Protein AF-A0A401QD20-F1 (afdb_monomer_lite)

pLDDT: mean 86.6, std 11.96, range [50.28, 96.38]

Structure (mmCIF, N/CA/C/O backbone):
data_AF-A0A401QD20-F1
#
_entry.id   AF-A0A401QD20-F1
#
loop_
_atom_site.group_PDB
_atom_site.id
_atom_site.type_symbol
_atom_site.label_atom_id
_atom_site.label_alt_id
_atom_site.label_comp_id
_atom_site.label_asym_id
_atom_site.label_entity_id
_atom_site.label_seq_id
_atom_site.pdbx_PDB_ins_code
_atom_site.Cartn_x
_atom_site.Cartn_y
_atom_site.Cartn_z
_atom_site.occupancy
_atom_site.B_iso_or_equiv
_atom_site.auth_seq_id
_atom_site.auth_comp_id
_atom_site.auth_asym_id
_atom_site.auth_atom_id
_atom_site.pdbx_PDB_model_num
ATOM 1 N N . LEU A 1 1 ? 1.509 -8.751 -15.759 1.00 61.75 1 LEU A N 1
ATOM 2 C CA . LEU A 1 1 ? 2.446 -9.859 -16.072 1.00 61.75 1 LEU A CA 1
ATOM 3 C C . LEU A 1 1 ? 2.658 -10.042 -17.573 1.00 61.75 1 LEU A C 1
ATOM 5 O O . LEU A 1 1 ? 3.803 -10.156 -17.979 1.00 61.75 1 LEU A O 1
ATOM 9 N N . SER A 1 2 ? 1.609 -9.991 -18.401 1.00 66.69 2 SER A N 1
ATOM 10 C CA . SER A 1 2 ? 1.705 -10.098 -19.872 1.00 66.69 2 SER A CA 1
ATOM 11 C C . SER A 1 2 ? 2.728 -9.151 -20.521 1.00 66.69 2 SER A C 1
ATOM 13 O O . SER A 1 2 ? 3.401 -9.542 -21.466 1.00 66.69 2 SER A O 1
ATOM 15 N N . ASN A 1 3 ? 2.912 -7.946 -19.972 1.00 71.19 3 ASN A N 1
ATOM 16 C CA . ASN A 1 3 ? 3.853 -6.944 -20.491 1.00 71.19 3 ASN A CA 1
ATOM 17 C C . ASN A 1 3 ? 5.312 -7.107 -20.007 1.00 71.19 3 ASN A C 1
ATOM 19 O O . ASN A 1 3 ? 6.147 -6.274 -20.336 1.00 71.19 3 ASN A O 1
ATOM 23 N N . GLN A 1 4 ? 5.623 -8.129 -19.198 1.00 72.25 4 GLN A N 1
ATOM 24 C CA . GLN A 1 4 ? 6.930 -8.275 -18.532 1.00 72.25 4 GLN A CA 1
ATOM 25 C C . GLN A 1 4 ? 7.897 -9.242 -19.248 1.00 72.25 4 GLN A C 1
ATOM 27 O O . GLN A 1 4 ? 9.055 -9.334 -18.850 1.00 72.25 4 GLN A O 1
ATOM 32 N N . GLY A 1 5 ? 7.445 -9.943 -20.298 1.00 69.56 5 GLY A N 1
ATOM 33 C CA . GLY A 1 5 ? 8.245 -10.943 -21.021 1.00 69.56 5 GLY A CA 1
ATOM 34 C C . GLY A 1 5 ? 8.531 -12.224 -20.219 1.00 69.56 5 GLY A C 1
ATOM 35 O O . GLY A 1 5 ? 8.044 -12.406 -19.101 1.00 69.56 5 GLY A O 1
ATOM 36 N N . THR A 1 6 ? 9.309 -13.139 -20.800 1.00 60.12 6 THR A N 1
ATOM 37 C CA . THR A 1 6 ? 9.749 -14.393 -20.154 1.00 60.12 6 THR A CA 1
ATOM 38 C C . THR A 1 6 ? 10.751 -14.087 -19.032 1.00 60.12 6 THR A C 1
ATOM 40 O O . THR A 1 6 ? 11.639 -13.265 -19.257 1.00 60.12 6 THR A O 1
ATOM 43 N N . PRO A 1 7 ? 10.664 -14.716 -17.835 1.00 60.69 7 PRO A N 1
ATOM 44 C CA . PRO A 1 7 ? 9.799 -15.838 -17.429 1.00 60.69 7 PRO A CA 1
ATOM 45 C C . PRO A 1 7 ? 8.458 -15.444 -16.786 1.00 60.69 7 PRO A C 1
ATOM 47 O O . PRO A 1 7 ? 7.672 -16.322 -16.445 1.00 60.69 7 PRO A O 1
ATOM 50 N N . PHE A 1 8 ? 8.162 -14.153 -16.625 1.00 54.72 8 PHE A N 1
ATOM 51 C CA . PHE A 1 8 ? 6.953 -13.673 -15.939 1.00 54.72 8 PHE A CA 1
ATOM 52 C C . PHE A 1 8 ? 5.639 -13.985 -16.678 1.00 54.72 8 PHE A C 1
ATOM 54 O O . PHE A 1 8 ? 4.560 -13.873 -16.093 1.00 54.72 8 PHE A O 1
ATOM 61 N N . ASN A 1 9 ? 5.720 -14.359 -17.956 1.00 60.19 9 ASN A N 1
ATOM 62 C CA . ASN A 1 9 ? 4.606 -14.810 -18.791 1.00 60.19 9 ASN A CA 1
ATOM 63 C C . ASN A 1 9 ? 4.595 -16.339 -19.042 1.00 60.19 9 ASN A C 1
ATOM 65 O O . ASN A 1 9 ? 3.735 -16.808 -19.784 1.00 60.19 9 ASN A O 1
ATOM 69 N N . GLY A 1 10 ? 5.531 -17.103 -18.460 1.00 55.06 10 GLY A N 1
ATOM 70 C CA . GLY A 1 10 ? 5.658 -18.557 -18.632 1.00 55.06 10 GLY A CA 1
ATOM 71 C C . GLY A 1 10 ? 5.177 -19.361 -17.416 1.00 55.06 10 GLY A C 1
ATOM 72 O O . GLY A 1 10 ? 5.156 -18.858 -16.296 1.00 55.06 10 GLY A O 1
ATOM 73 N N . SER A 1 11 ? 4.827 -20.639 -17.615 1.00 55.56 11 SER A N 1
ATOM 74 C CA . SER A 1 11 ? 4.273 -21.530 -16.571 1.00 55.56 11 SER A CA 1
ATOM 75 C C . SER A 1 11 ? 5.265 -21.969 -15.480 1.00 55.56 11 SER A C 1
ATOM 77 O O . SER A 1 11 ? 4.862 -22.620 -14.521 1.00 55.56 11 SER A O 1
ATOM 79 N N . LEU A 1 12 ? 6.553 -21.633 -15.614 1.00 56.84 12 LEU A N 1
ATOM 80 C CA . LEU A 1 12 ? 7.626 -22.062 -14.704 1.00 56.84 12 LEU A CA 1
ATOM 81 C C . LEU A 1 12 ? 7.875 -21.094 -13.535 1.00 56.84 12 LEU A C 1
ATOM 83 O O . LEU A 1 12 ? 8.659 -21.401 -12.639 1.00 56.84 12 LEU A O 1
ATOM 87 N N . PHE A 1 13 ? 7.245 -19.918 -13.526 1.00 57.91 13 PHE A N 1
ATOM 88 C CA . PHE A 1 13 ? 7.450 -18.921 -12.478 1.00 57.91 13 PHE A CA 1
ATOM 89 C C . PHE A 1 13 ? 6.498 -19.151 -11.294 1.00 57.91 13 PHE A C 1
ATOM 91 O O . PHE A 1 13 ? 5.306 -18.867 -11.387 1.00 57.91 13 PHE A O 1
ATOM 98 N N . SER A 1 14 ? 7.035 -19.618 -10.159 1.00 58.34 14 SER A N 1
ATOM 99 C CA . SER A 1 14 ? 6.319 -19.670 -8.876 1.00 58.34 14 SER A CA 1
ATOM 100 C C . SER A 1 14 ? 6.906 -18.656 -7.894 1.00 58.34 14 SER A C 1
ATOM 102 O O . SER A 1 14 ? 7.923 -18.893 -7.248 1.00 58.34 14 SER A O 1
ATOM 104 N N . ALA A 1 15 ? 6.258 -17.496 -7.786 1.00 60.47 15 ALA A N 1
ATOM 105 C CA . ALA A 1 15 ? 6.593 -16.446 -6.820 1.00 60.47 15 ALA A CA 1
ATOM 106 C C . ALA A 1 15 ? 5.667 -16.453 -5.596 1.00 60.47 15 ALA A C 1
ATOM 108 O O . ALA A 1 15 ? 5.484 -15.438 -4.918 1.00 60.47 15 ALA A O 1
ATOM 109 N N . GLU A 1 16 ? 5.042 -17.592 -5.303 1.00 59.84 16 GLU A N 1
ATOM 110 C CA . GLU A 1 16 ? 4.089 -17.695 -4.200 1.00 59.84 16 GLU A CA 1
ATOM 111 C C . GLU A 1 16 ? 4.749 -17.434 -2.842 1.00 59.84 16 GLU A C 1
ATOM 113 O O . GLU A 1 16 ? 4.130 -16.793 -1.992 1.00 59.84 16 GLU A O 1
ATOM 118 N N . GLN A 1 17 ? 6.018 -17.828 -2.689 1.00 62.72 17 GLN A N 1
ATOM 119 C CA . GLN A 1 17 ? 6.783 -17.725 -1.441 1.00 62.72 17 GLN A CA 1
ATOM 120 C C . GLN A 1 17 ? 7.687 -16.487 -1.350 1.00 62.72 17 GLN A C 1
ATOM 122 O O . GLN A 1 17 ? 8.215 -16.198 -0.278 1.00 62.72 17 GLN A O 1
ATOM 127 N N . LEU A 1 18 ? 7.870 -15.748 -2.448 1.00 74.38 18 LEU A N 1
ATOM 128 C CA . LEU A 1 18 ? 8.720 -14.560 -2.451 1.00 74.38 18 LEU A CA 1
ATOM 129 C C . LEU A 1 18 ? 8.025 -13.419 -1.702 1.00 74.38 18 LEU A C 1
ATOM 131 O O . LEU A 1 18 ? 6.836 -13.162 -1.899 1.00 74.38 18 LEU A O 1
ATOM 135 N N . GLN A 1 19 ? 8.778 -12.752 -0.832 1.00 75.44 19 GLN A N 1
ATOM 136 C CA . GLN A 1 19 ? 8.310 -11.637 -0.015 1.00 75.44 19 GLN A CA 1
ATOM 137 C C . GLN A 1 19 ? 9.256 -10.459 -0.192 1.00 75.44 19 GLN A C 1
ATOM 139 O O . GLN A 1 19 ? 10.467 -10.637 -0.306 1.00 75.44 19 GLN A O 1
ATOM 144 N N . LEU A 1 20 ? 8.682 -9.263 -0.203 1.00 80.88 20 LEU A N 1
ATOM 145 C CA . LEU A 1 20 ? 9.430 -8.020 -0.220 1.00 80.88 20 LEU A CA 1
ATOM 146 C C . LEU A 1 20 ? 9.454 -7.464 1.207 1.00 80.88 20 LEU A C 1
ATOM 148 O O . LEU A 1 20 ? 8.397 -7.336 1.829 1.00 80.88 20 LEU A O 1
ATOM 152 N N . GLY A 1 21 ? 10.650 -7.195 1.737 1.00 82.25 21 GLY A N 1
ATOM 153 C CA . GLY A 1 21 ? 10.810 -6.536 3.037 1.00 82.25 21 GLY A CA 1
ATOM 154 C C . GLY A 1 21 ? 10.097 -5.183 3.047 1.00 82.25 21 GLY A C 1
ATOM 155 O O . GLY A 1 21 ? 9.969 -4.563 2.002 1.00 82.25 21 GLY A O 1
ATOM 156 N N . GLY A 1 22 ? 9.559 -4.762 4.192 1.00 82.94 22 GLY A N 1
ATOM 157 C CA . GLY A 1 22 ? 8.830 -3.491 4.321 1.00 82.94 22 GLY A CA 1
ATOM 158 C C . GLY A 1 22 ? 7.418 -3.461 3.714 1.00 82.94 22 GLY A C 1
ATOM 159 O O . GLY A 1 22 ? 6.641 -2.575 4.054 1.00 82.94 22 GLY A O 1
ATOM 160 N N . LEU A 1 23 ? 7.030 -4.429 2.873 1.00 88.94 23 LEU A N 1
ATOM 161 C CA . LEU A 1 23 ? 5.686 -4.479 2.291 1.00 88.94 23 LEU A CA 1
ATOM 162 C C . LEU A 1 23 ? 4.653 -4.985 3.323 1.00 88.94 23 LEU A C 1
ATOM 164 O O . LEU A 1 23 ? 4.860 -6.040 3.937 1.00 88.94 23 LEU A O 1
ATOM 168 N N . PRO A 1 24 ? 3.518 -4.287 3.524 1.00 90.12 24 PRO A N 1
ATOM 169 C CA . PRO A 1 24 ? 2.534 -4.672 4.525 1.00 90.12 24 PRO A CA 1
ATOM 170 C C . PRO A 1 24 ? 1.835 -5.970 4.113 1.00 90.12 24 PRO A C 1
ATOM 172 O O . PRO A 1 24 ? 1.326 -6.098 3.000 1.00 90.12 24 PRO A O 1
ATOM 175 N N . LYS A 1 25 ? 1.733 -6.931 5.035 1.00 90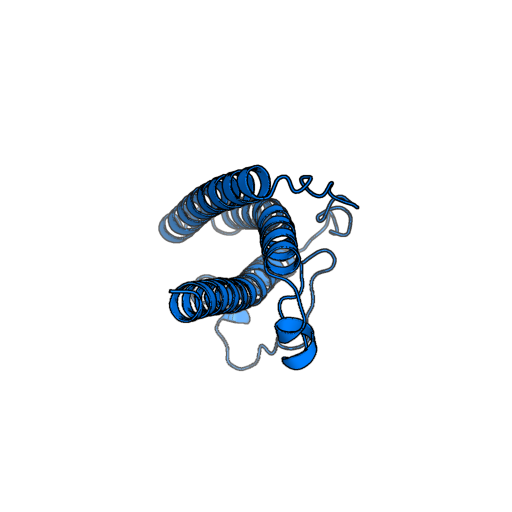.75 25 LYS A N 1
ATOM 176 C CA . LYS A 1 25 ? 1.087 -8.225 4.768 1.00 90.75 25 LYS A CA 1
ATOM 177 C C . LYS A 1 25 ? -0.405 -8.172 5.063 1.00 90.75 25 LYS A C 1
ATOM 179 O O . LYS A 1 25 ? -0.819 -7.926 6.197 1.00 90.75 25 LYS A O 1
ATOM 184 N N . ALA A 1 26 ? -1.221 -8.474 4.056 1.00 89.69 26 ALA A N 1
ATOM 185 C CA . ALA A 1 26 ? -2.672 -8.496 4.224 1.00 89.69 26 ALA A CA 1
ATOM 186 C C . ALA A 1 26 ? -3.154 -9.729 5.000 1.00 89.69 26 ALA A C 1
ATOM 188 O O . ALA A 1 26 ? -4.156 -9.660 5.718 1.00 89.69 26 ALA A O 1
ATOM 189 N N . SER A 1 27 ? -2.466 -10.861 4.828 1.00 86.44 27 SER A N 1
ATOM 190 C CA . SER A 1 27 ? -2.904 -12.158 5.342 1.00 86.44 27 SER A CA 1
ATOM 191 C C . SER A 1 27 ? -2.746 -12.247 6.858 1.00 86.44 27 SER A C 1
ATOM 193 O O . SER A 1 27 ? -1.633 -12.255 7.381 1.00 86.44 27 SER A O 1
ATOM 195 N N . ILE A 1 28 ? -3.876 -12.344 7.556 1.00 90.81 28 ILE A N 1
ATOM 196 C CA . ILE A 1 28 ? -3.956 -12.670 8.981 1.00 90.81 28 ILE A CA 1
ATOM 197 C C . ILE A 1 28 ? -5.082 -13.690 9.208 1.00 90.81 28 ILE A C 1
ATOM 199 O O . ILE A 1 28 ? -6.027 -13.744 8.412 1.00 90.81 28 ILE A O 1
ATOM 203 N N . PRO A 1 29 ? -5.038 -14.491 10.289 1.00 92.75 29 PRO A N 1
ATOM 204 C CA . PRO A 1 29 ? -6.112 -15.427 10.600 1.00 92.75 29 PRO A CA 1
ATOM 205 C C . PRO A 1 29 ? -7.466 -14.722 10.728 1.00 92.75 29 PRO A C 1
ATOM 207 O O . PRO A 1 29 ? -7.563 -13.649 11.325 1.00 92.75 29 PRO A O 1
ATOM 210 N N . TYR A 1 30 ? -8.538 -15.357 10.242 1.00 89.56 30 TYR A N 1
ATOM 211 C CA . TYR A 1 30 ? -9.881 -14.763 10.270 1.00 89.56 30 TYR A CA 1
ATOM 212 C C . TYR A 1 30 ? -10.303 -14.300 11.670 1.00 89.56 30 TYR A C 1
ATOM 214 O O . TYR A 1 30 ? -10.826 -13.199 11.815 1.00 89.56 30 TYR A O 1
ATOM 222 N N . ARG A 1 31 ? -10.045 -15.114 12.704 1.00 93.50 31 ARG A N 1
ATOM 223 C CA . ARG A 1 31 ? -10.381 -14.761 14.092 1.00 93.50 31 ARG A CA 1
ATOM 224 C C . ARG A 1 31 ? -9.635 -13.512 14.561 1.00 93.50 31 ARG A C 1
ATOM 226 O O . ARG A 1 31 ? -10.261 -12.659 15.173 1.00 93.50 31 ARG A O 1
ATOM 233 N N . ALA A 1 32 ? -8.355 -13.383 14.209 1.00 94.19 32 ALA A N 1
ATOM 234 C CA . ALA A 1 32 ? -7.541 -12.216 14.545 1.00 94.19 32 ALA A CA 1
ATOM 235 C C . ALA A 1 32 ? -8.013 -10.952 13.810 1.00 94.19 32 ALA A C 1
ATOM 237 O O . ALA A 1 32 ? -8.007 -9.870 14.380 1.00 94.19 32 ALA A O 1
ATOM 238 N N . TRP A 1 33 ? -8.460 -11.073 12.555 1.00 94.44 33 TRP A N 1
ATOM 239 C CA . TRP A 1 33 ? -9.090 -9.954 11.844 1.00 94.44 33 TRP A CA 1
ATOM 240 C C . TRP A 1 33 ? -10.435 -9.563 12.474 1.00 94.44 33 TRP A C 1
ATOM 242 O O . TRP A 1 33 ? -10.733 -8.382 12.647 1.00 94.44 33 TRP A O 1
ATOM 252 N N . ARG A 1 34 ? -11.263 -10.558 12.817 1.00 93.56 34 ARG A N 1
ATOM 253 C CA . ARG A 1 34 ? -12.634 -10.352 13.302 1.00 93.56 34 ARG A CA 1
ATOM 254 C C . ARG A 1 34 ? -12.695 -9.792 14.723 1.00 93.56 34 ARG A C 1
ATOM 256 O O . ARG A 1 34 ? -13.686 -9.137 15.044 1.00 93.56 34 ARG A O 1
ATOM 263 N N . SER A 1 35 ? -11.681 -10.064 15.545 1.00 95.25 35 SER A N 1
ATOM 264 C CA . SER A 1 35 ? -11.565 -9.549 16.913 1.00 95.25 35 SER A CA 1
ATOM 265 C C . SER A 1 35 ? -11.147 -8.083 16.980 1.00 95.25 35 SER A C 1
ATOM 267 O O . SER A 1 35 ? -11.246 -7.497 18.050 1.00 95.25 35 SER A O 1
ATOM 269 N N . LYS A 1 36 ? -10.676 -7.501 15.870 1.00 95.50 36 LYS A N 1
ATOM 270 C CA . LYS A 1 36 ? -10.276 -6.094 15.832 1.00 95.50 36 LYS A CA 1
ATOM 271 C C . LYS A 1 36 ? -11.467 -5.155 15.991 1.00 95.50 36 LYS A C 1
ATOM 273 O O . LYS A 1 36 ? -12.583 -5.504 15.586 1.00 95.50 36 LYS A O 1
ATOM 278 N N . THR A 1 37 ? -11.224 -3.960 16.511 1.00 94.69 37 THR A N 1
ATOM 279 C CA . THR A 1 37 ? -12.198 -2.862 16.474 1.00 94.69 37 THR A CA 1
ATOM 280 C C . THR A 1 37 ? -12.241 -2.216 15.084 1.00 94.69 37 THR A C 1
ATOM 282 O O . THR A 1 37 ? -11.426 -2.529 14.206 1.00 94.69 37 THR A O 1
ATOM 285 N N . ASP A 1 38 ? -13.222 -1.346 14.843 1.00 93.56 38 ASP A N 1
ATOM 286 C CA . ASP A 1 38 ? -13.297 -0.602 13.581 1.00 93.56 38 ASP A CA 1
ATOM 287 C C . ASP A 1 38 ? -12.154 0.406 13.454 1.00 93.56 38 ASP A C 1
ATOM 289 O O . ASP A 1 38 ? -11.567 0.533 12.380 1.00 93.56 38 ASP A O 1
ATOM 293 N N . GLU A 1 39 ? -11.769 1.030 14.566 1.00 94.38 39 GLU A N 1
ATOM 294 C CA . GLU A 1 39 ? -10.625 1.930 14.684 1.00 94.38 39 GLU A CA 1
ATOM 295 C C . GLU A 1 39 ? -9.314 1.217 14.343 1.00 94.38 39 GLU A C 1
ATOM 297 O O . GLU A 1 39 ? -8.529 1.721 13.541 1.00 94.38 39 GLU A O 1
ATOM 302 N N . GLU A 1 40 ? -9.091 0.015 14.885 1.00 95.00 40 GLU A N 1
ATOM 303 C CA . GLU A 1 40 ? -7.899 -0.783 14.578 1.00 95.00 40 GLU A CA 1
ATOM 304 C C . GLU A 1 40 ? -7.844 -1.164 13.096 1.00 95.00 40 GLU A C 1
ATOM 306 O O . GLU A 1 40 ? -6.803 -1.023 12.453 1.00 95.00 40 GLU A O 1
ATOM 311 N N . ARG A 1 41 ? -8.970 -1.611 12.522 1.00 95.12 41 ARG A N 1
ATOM 312 C CA . ARG A 1 41 ? -9.046 -1.930 11.087 1.00 95.12 41 ARG A CA 1
ATOM 313 C C . ARG A 1 41 ? -8.787 -0.696 10.222 1.00 95.12 41 ARG A C 1
ATOM 315 O O . ARG A 1 41 ? -8.151 -0.818 9.174 1.00 95.12 41 ARG A O 1
ATOM 322 N N . LEU A 1 42 ? -9.292 0.468 10.625 1.00 94.94 42 LEU A N 1
ATOM 323 C CA . LEU A 1 42 ? -9.105 1.726 9.909 1.00 94.94 42 LEU A CA 1
ATOM 324 C C . LEU A 1 42 ? -7.642 2.188 9.952 1.00 94.94 42 LEU A C 1
ATOM 326 O O . LEU A 1 42 ? -7.088 2.524 8.905 1.00 94.94 42 LEU A O 1
ATOM 330 N N . LEU A 1 43 ? -7.010 2.139 11.126 1.00 94.75 43 LEU A N 1
ATOM 331 C CA . LEU A 1 43 ? -5.591 2.457 11.306 1.00 94.75 43 LEU A CA 1
ATOM 332 C C . LEU A 1 43 ? -4.695 1.543 10.467 1.00 94.75 43 LEU A C 1
ATOM 334 O O . LEU A 1 43 ? -3.814 2.032 9.763 1.00 94.75 43 LEU A O 1
ATOM 338 N N . GLU A 1 44 ? -4.951 0.234 10.480 1.00 94.19 44 GLU A N 1
ATOM 339 C CA . GLU A 1 44 ? -4.195 -0.733 9.676 1.00 94.19 44 GLU A CA 1
ATOM 340 C C . GLU A 1 44 ? -4.340 -0.484 8.173 1.00 94.19 44 GLU A C 1
ATOM 342 O O . GLU A 1 44 ? -3.353 -0.558 7.443 1.00 94.19 44 GLU A O 1
ATOM 347 N N . ASN A 1 45 ? -5.555 -0.173 7.702 1.00 95.00 45 ASN A N 1
ATOM 348 C CA . ASN A 1 45 ? -5.769 0.198 6.303 1.00 95.00 45 ASN A CA 1
ATOM 349 C C . ASN A 1 45 ? -4.949 1.446 5.952 1.00 95.00 45 ASN A C 1
ATOM 351 O O . ASN A 1 45 ? -4.232 1.432 4.956 1.00 95.00 45 ASN A O 1
ATOM 355 N N . TYR A 1 46 ? -5.027 2.504 6.767 1.00 95.12 46 TYR A N 1
ATOM 356 C CA . TYR A 1 46 ? -4.275 3.737 6.529 1.00 95.12 46 TYR A CA 1
ATOM 357 C C . TYR A 1 46 ? -2.766 3.465 6.447 1.00 95.12 46 TYR A C 1
ATOM 359 O O . TYR A 1 46 ? -2.145 3.816 5.449 1.00 95.12 46 TYR A O 1
ATOM 367 N N . GLN A 1 47 ? -2.198 2.758 7.432 1.00 93.94 47 GLN A N 1
ATOM 368 C CA . GLN A 1 47 ? -0.776 2.392 7.441 1.00 93.94 47 GLN A CA 1
ATOM 369 C C . GLN A 1 47 ? -0.370 1.615 6.188 1.00 93.94 47 GLN A C 1
ATOM 371 O O . GLN A 1 47 ? 0.632 1.941 5.553 1.00 93.94 47 GLN A O 1
ATOM 376 N N . ALA A 1 48 ? -1.147 0.596 5.818 1.00 94.56 48 ALA A N 1
ATOM 377 C CA . ALA A 1 48 ? -0.828 -0.232 4.666 1.00 94.56 48 ALA A CA 1
ATOM 378 C C . ALA A 1 48 ? -0.829 0.583 3.368 1.00 94.56 48 ALA A C 1
ATOM 380 O O . ALA A 1 48 ? 0.112 0.486 2.580 1.00 94.56 48 ALA A O 1
ATOM 381 N N . TYR A 1 49 ? -1.855 1.409 3.150 1.00 95.31 49 TYR A N 1
ATOM 382 C CA . TYR A 1 49 ? -1.951 2.216 1.937 1.00 95.31 49 TYR A CA 1
ATOM 383 C C . TYR A 1 49 ? -0.900 3.328 1.874 1.00 95.31 49 TYR A C 1
ATOM 385 O O . TYR A 1 49 ? -0.445 3.628 0.773 1.00 95.31 49 TYR A O 1
ATOM 393 N N . SER A 1 50 ? -0.443 3.871 3.011 1.00 93.50 50 SER A N 1
ATOM 394 C CA . SER A 1 50 ? 0.681 4.818 3.038 1.00 93.50 50 SER A CA 1
ATOM 395 C C . SER A 1 50 ? 1.957 4.163 2.513 1.00 93.50 50 SER A C 1
ATOM 397 O O . SER A 1 50 ? 2.619 4.722 1.646 1.00 93.50 50 SER A O 1
ATOM 399 N N . VAL A 1 51 ? 2.240 2.927 2.935 1.00 93.19 51 VAL A N 1
ATOM 400 C CA . VAL A 1 51 ? 3.389 2.169 2.421 1.00 93.19 51 VAL A CA 1
ATOM 401 C C . VAL A 1 51 ? 3.220 1.818 0.937 1.00 93.19 51 VAL A C 1
ATOM 403 O O . VAL A 1 51 ? 4.167 1.936 0.159 1.00 93.19 51 VAL A O 1
ATOM 406 N N . PHE A 1 52 ? 2.017 1.426 0.499 1.00 94.31 52 PHE A N 1
ATOM 407 C CA . PHE A 1 52 ? 1.768 1.172 -0.927 1.00 94.31 52 PHE A CA 1
ATOM 408 C C . PHE A 1 52 ? 1.975 2.409 -1.801 1.00 94.31 52 PHE A C 1
ATOM 410 O O . PHE A 1 52 ? 2.372 2.251 -2.953 1.00 94.31 52 PHE A O 1
ATOM 417 N N . GLN A 1 53 ? 1.742 3.617 -1.282 1.00 93.56 53 GLN A N 1
ATOM 418 C CA . GLN A 1 53 ? 1.955 4.849 -2.040 1.00 93.56 53 GLN A CA 1
ATOM 419 C C . GLN A 1 53 ? 3.430 5.008 -2.421 1.00 93.56 53 GLN A C 1
ATOM 421 O O . GLN A 1 53 ? 3.740 5.299 -3.577 1.00 93.56 53 GLN A O 1
ATOM 426 N N . GLU A 1 54 ? 4.332 4.741 -1.480 1.00 92.50 54 GLU A N 1
ATOM 427 C CA . GLU A 1 54 ? 5.777 4.787 -1.709 1.00 92.50 54 GLU A CA 1
ATOM 428 C C . GLU A 1 54 ? 6.227 3.678 -2.670 1.00 92.50 54 GLU A C 1
ATOM 430 O O . GLU A 1 54 ? 6.931 3.936 -3.650 1.00 92.50 54 GLU A O 1
ATOM 435 N N . TYR A 1 55 ? 5.743 2.448 -2.467 1.00 93.44 55 TYR A N 1
ATOM 436 C CA . TYR A 1 55 ? 6.062 1.330 -3.356 1.00 93.44 55 TYR A CA 1
ATOM 437 C C . TYR A 1 55 ? 5.534 1.512 -4.781 1.00 93.44 55 TYR A C 1
ATOM 439 O O . TYR A 1 55 ? 6.219 1.127 -5.727 1.00 93.44 55 TYR A O 1
ATOM 447 N N . PHE A 1 56 ? 4.343 2.082 -4.977 1.00 94.12 56 PHE A N 1
ATOM 448 C CA . PHE A 1 56 ? 3.831 2.337 -6.324 1.00 94.12 56 PHE A CA 1
ATOM 449 C C . PHE A 1 56 ? 4.597 3.434 -7.044 1.00 94.12 56 PHE A C 1
ATOM 451 O O . PHE A 1 56 ? 4.826 3.286 -8.244 1.00 94.12 56 PHE A O 1
ATOM 458 N N . GLN A 1 57 ? 5.053 4.469 -6.337 1.00 94.12 57 GLN A N 1
ATOM 459 C CA . GLN A 1 57 ? 5.944 5.458 -6.936 1.00 94.12 57 GLN A CA 1
ATOM 460 C C . GLN A 1 57 ? 7.241 4.792 -7.419 1.00 94.12 57 GLN A C 1
ATOM 462 O O . GLN A 1 57 ? 7.608 4.941 -8.583 1.00 94.12 57 GLN A O 1
ATOM 467 N N . LEU A 1 58 ? 7.856 3.946 -6.589 1.00 93.69 58 LEU A N 1
ATOM 468 C CA . LEU A 1 58 ? 9.041 3.185 -6.986 1.00 93.69 58 LEU A CA 1
ATOM 469 C C . LEU A 1 58 ? 8.784 2.255 -8.186 1.00 93.69 58 LEU A C 1
ATOM 471 O O . LEU A 1 58 ? 9.601 2.178 -9.100 1.00 93.69 58 LEU A O 1
ATOM 475 N N . VAL A 1 59 ? 7.655 1.542 -8.207 1.00 94.31 59 VAL A N 1
ATOM 476 C CA . VAL A 1 59 ? 7.300 0.644 -9.320 1.00 94.31 59 VAL A CA 1
ATOM 477 C C . VAL A 1 59 ? 7.060 1.424 -10.612 1.00 94.31 59 VAL A C 1
ATOM 479 O O . VAL A 1 59 ? 7.434 0.954 -11.686 1.00 94.31 59 VAL A O 1
ATOM 482 N N . LEU A 1 60 ? 6.454 2.607 -10.528 1.00 94.75 60 LEU A N 1
ATOM 483 C CA . LEU A 1 60 ? 6.277 3.498 -11.668 1.00 94.75 60 LEU A CA 1
ATOM 484 C C . LEU A 1 60 ? 7.630 3.964 -12.216 1.00 94.75 60 LEU A C 1
ATOM 486 O O . LEU A 1 60 ? 7.859 3.864 -13.422 1.00 94.75 60 LEU A O 1
ATOM 490 N N . ASP A 1 61 ? 8.542 4.392 -11.344 1.00 94.38 61 ASP A N 1
ATOM 491 C CA . ASP A 1 61 ? 9.895 4.801 -11.735 1.00 94.38 61 ASP A CA 1
ATOM 492 C C . ASP A 1 61 ? 10.683 3.629 -12.342 1.00 94.38 61 ASP A C 1
ATOM 494 O O . ASP A 1 61 ? 11.348 3.782 -13.368 1.00 94.38 61 ASP A O 1
ATOM 498 N N . ASP A 1 62 ? 10.511 2.418 -11.801 1.00 94.44 62 ASP A N 1
ATOM 499 C CA . ASP A 1 62 ? 11.046 1.196 -12.398 1.00 94.44 62 ASP A CA 1
ATOM 500 C C . ASP A 1 62 ? 10.515 0.946 -13.810 1.00 94.44 62 ASP A C 1
ATOM 502 O O . ASP A 1 62 ? 11.285 0.603 -14.706 1.00 94.44 62 ASP A O 1
ATOM 506 N N . GLN A 1 63 ? 9.205 1.079 -14.031 1.00 94.31 63 GLN A N 1
ATOM 507 C CA . GLN A 1 63 ? 8.626 0.830 -15.352 1.00 94.31 63 GLN A CA 1
ATOM 508 C C . GLN A 1 63 ? 8.991 1.913 -16.367 1.00 94.31 63 GLN A C 1
ATOM 510 O O . GLN A 1 63 ? 9.172 1.580 -17.538 1.00 94.31 63 GLN A O 1
ATOM 515 N N . ARG A 1 64 ? 9.141 3.174 -15.941 1.00 94.94 64 ARG A N 1
ATOM 516 C CA . ARG A 1 64 ? 9.601 4.267 -16.812 1.00 94.94 64 ARG A CA 1
ATOM 517 C C . ARG A 1 64 ? 10.986 3.984 -17.383 1.00 94.94 64 ARG A C 1
ATOM 519 O O . ARG A 1 64 ? 11.209 4.224 -18.562 1.00 94.94 64 ARG A O 1
ATOM 526 N N . ASP A 1 65 ? 11.879 3.431 -16.570 1.00 94.31 65 ASP A N 1
ATOM 527 C CA . ASP A 1 65 ? 13.236 3.072 -16.991 1.00 94.31 65 ASP A CA 1
ATOM 528 C C . ASP A 1 65 ? 13.276 1.751 -17.785 1.00 94.31 65 ASP A C 1
ATOM 530 O O . ASP A 1 65 ? 13.875 1.656 -18.852 1.00 94.31 65 ASP A O 1
ATOM 534 N N . LEU A 1 66 ? 12.579 0.713 -17.311 1.00 93.38 66 LEU A N 1
ATOM 535 C CA . LEU A 1 66 ? 12.645 -0.625 -17.912 1.00 93.38 66 LEU A CA 1
ATOM 536 C C . LEU A 1 66 ? 11.805 -0.800 -19.177 1.00 93.38 66 LEU A C 1
ATOM 538 O O . LEU A 1 66 ? 11.987 -1.781 -19.906 1.00 93.38 66 LEU A O 1
ATOM 542 N N . SER A 1 67 ? 10.771 0.015 -19.363 1.00 92.12 67 SER A N 1
ATOM 543 C CA . SER A 1 67 ? 9.756 -0.164 -20.408 1.00 92.12 67 SER A CA 1
ATOM 544 C C . SER A 1 67 ? 9.110 1.177 -20.806 1.00 92.12 67 SER A C 1
ATOM 546 O O . SER A 1 67 ? 7.881 1.296 -20.757 1.00 92.12 67 SER A O 1
ATOM 548 N N . PRO A 1 68 ? 9.910 2.187 -21.215 1.00 92.44 68 PRO A N 1
ATOM 549 C CA . PRO A 1 68 ? 9.421 3.535 -21.534 1.00 92.44 68 PRO A CA 1
ATOM 550 C C . PRO A 1 68 ? 8.419 3.566 -22.696 1.00 92.44 68 PRO A C 1
ATOM 552 O O . PRO A 1 68 ? 7.592 4.468 -22.789 1.00 92.44 68 PRO A O 1
ATOM 555 N N . ASP A 1 69 ? 8.462 2.567 -23.579 1.00 93.88 69 ASP A N 1
ATOM 556 C CA . ASP A 1 69 ? 7.564 2.417 -24.724 1.00 93.88 69 ASP A CA 1
ATOM 557 C C . ASP A 1 69 ? 6.165 1.904 -24.335 1.00 93.88 69 ASP A C 1
ATOM 559 O O . ASP A 1 69 ? 5.227 1.982 -25.130 1.00 93.88 69 ASP A O 1
ATOM 563 N N . LYS A 1 70 ? 5.983 1.382 -23.115 1.00 92.44 70 LYS A N 1
ATOM 564 C CA . LYS A 1 70 ? 4.706 0.825 -22.638 1.00 92.44 70 LYS A CA 1
ATOM 565 C C . LYS A 1 70 ? 3.805 1.909 -22.053 1.00 92.44 70 LYS A C 1
ATOM 567 O O . LYS A 1 70 ? 3.367 1.816 -20.909 1.00 92.44 70 LYS A O 1
ATOM 572 N N . THR A 1 71 ? 3.477 2.909 -22.864 1.00 92.75 71 THR A N 1
ATOM 573 C CA . THR A 1 71 ? 2.692 4.093 -22.469 1.00 92.75 71 THR A CA 1
ATOM 574 C C . THR A 1 71 ? 1.370 3.749 -21.780 1.00 92.75 71 THR A C 1
ATOM 576 O O . THR A 1 71 ? 1.055 4.333 -20.750 1.00 92.75 71 THR A O 1
ATOM 579 N N . ALA A 1 72 ? 0.634 2.748 -22.273 1.00 93.81 72 ALA A N 1
ATOM 580 C CA . ALA A 1 72 ? -0.612 2.299 -21.648 1.00 93.81 72 ALA A CA 1
ATOM 581 C C . ALA A 1 72 ? -0.404 1.730 -20.231 1.00 93.81 72 ALA A C 1
ATOM 583 O O . ALA A 1 72 ? -1.216 1.971 -19.344 1.00 93.81 72 ALA A O 1
ATOM 584 N N . LEU A 1 73 ? 0.690 0.993 -19.998 1.00 91.19 73 LEU A N 1
ATOM 585 C CA . LEU A 1 73 ? 1.024 0.494 -18.661 1.00 91.19 73 LEU A CA 1
ATOM 586 C C . LEU A 1 73 ? 1.398 1.651 -17.732 1.00 91.19 73 LEU A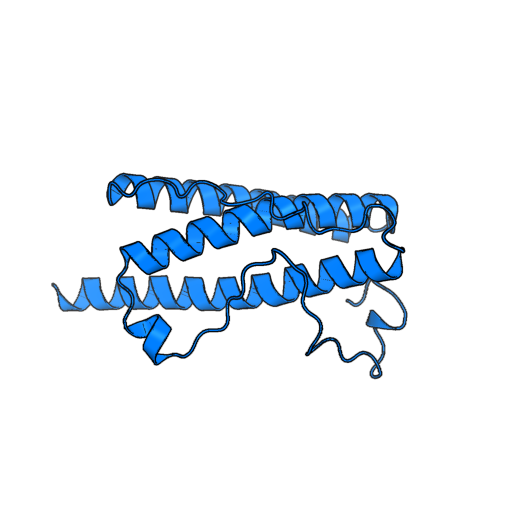 C 1
ATOM 588 O O . LEU A 1 73 ? 0.937 1.677 -16.598 1.00 91.19 73 LEU A O 1
ATOM 592 N N . LEU A 1 74 ? 2.213 2.593 -18.209 1.00 94.56 74 LEU A N 1
ATOM 593 C CA . LEU A 1 74 ? 2.621 3.757 -17.422 1.00 94.56 74 LEU A CA 1
ATOM 594 C C . LEU A 1 74 ? 1.413 4.612 -17.021 1.00 94.56 74 LEU A C 1
ATOM 596 O O . LEU A 1 74 ? 1.306 4.984 -15.859 1.00 94.56 74 LEU A O 1
ATOM 600 N N . HIS A 1 75 ? 0.467 4.825 -17.940 1.00 95.25 75 HIS A N 1
ATOM 601 C CA . HIS A 1 75 ? -0.775 5.546 -17.657 1.00 95.25 75 HIS A CA 1
ATOM 602 C C . HIS A 1 75 ? -1.605 4.867 -16.561 1.00 95.25 75 HIS A C 1
ATOM 604 O O . HIS A 1 75 ? -2.004 5.521 -15.607 1.00 95.25 75 HIS A O 1
ATOM 610 N N . LEU A 1 76 ? -1.799 3.545 -16.649 1.00 94.06 76 LEU A N 1
ATOM 611 C CA . LEU A 1 76 ? -2.527 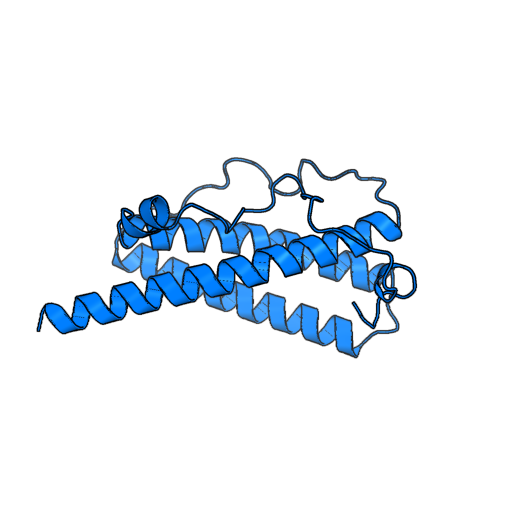2.782 -15.627 1.00 94.06 76 LEU A CA 1
ATOM 612 C C . LEU A 1 76 ? -1.851 2.847 -14.248 1.00 94.06 76 LEU A C 1
ATOM 614 O O . LEU A 1 76 ? -2.526 2.810 -13.223 1.00 94.06 76 LEU A O 1
ATOM 618 N N . LEU A 1 77 ? -0.517 2.902 -14.207 1.00 93.56 77 LEU A N 1
ATOM 619 C CA . LEU A 1 77 ? 0.234 3.037 -12.957 1.00 93.56 77 LEU A CA 1
ATOM 620 C C . LEU A 1 77 ? 0.114 4.444 -12.360 1.00 93.56 77 LEU A C 1
ATOM 622 O O . LEU A 1 77 ? -0.025 4.563 -11.144 1.00 93.56 77 LEU A O 1
ATOM 626 N N . ASP A 1 78 ? 0.150 5.487 -13.195 1.00 94.69 78 ASP A N 1
ATOM 627 C CA . ASP A 1 78 ? -0.093 6.868 -12.764 1.00 94.69 78 ASP A CA 1
ATOM 628 C C . ASP A 1 78 ? -1.535 7.029 -12.230 1.00 94.69 78 ASP A C 1
ATOM 630 O O . ASP A 1 78 ? -1.707 7.526 -11.118 1.00 94.69 78 ASP A O 1
ATOM 634 N N . GLU A 1 79 ? -2.554 6.517 -12.935 1.00 95.56 79 GLU A N 1
ATOM 635 C CA . GLU A 1 79 ? -3.956 6.522 -12.469 1.00 95.56 79 GLU A CA 1
ATOM 636 C C . GLU A 1 79 ? -4.116 5.812 -11.120 1.00 95.56 79 GLU A C 1
ATOM 638 O O . GLU A 1 79 ? -4.719 6.348 -10.191 1.00 95.56 79 GLU A O 1
ATOM 643 N N . LEU A 1 80 ? -3.522 4.624 -10.972 1.00 93.19 80 LEU A N 1
ATOM 644 C CA . LEU A 1 80 ? -3.594 3.871 -9.723 1.00 93.19 80 LEU A CA 1
ATOM 645 C C . LEU A 1 80 ? -2.951 4.618 -8.548 1.00 93.19 80 LEU A C 1
ATOM 647 O O . LEU A 1 80 ? -3.429 4.522 -7.415 1.00 93.19 80 LEU A O 1
ATOM 651 N N . ARG A 1 81 ? -1.854 5.344 -8.789 1.00 93.88 81 ARG A N 1
ATOM 652 C CA . ARG A 1 81 ? -1.221 6.174 -7.758 1.00 93.88 81 ARG A CA 1
ATOM 653 C C . ARG A 1 81 ? -2.166 7.287 -7.314 1.00 93.88 81 ARG A C 1
ATOM 655 O O . ARG A 1 81 ? -2.274 7.544 -6.114 1.00 93.88 81 ARG A O 1
ATOM 662 N N . ASP A 1 82 ? -2.842 7.926 -8.258 1.00 95.19 82 ASP A N 1
ATOM 663 C CA . ASP A 1 82 ? -3.765 9.020 -7.970 1.00 95.19 82 ASP A CA 1
ATOM 664 C C . ASP A 1 82 ? -4.999 8.512 -7.199 1.00 95.19 82 ASP A C 1
ATOM 666 O O . ASP A 1 82 ? -5.373 9.098 -6.176 1.00 95.19 82 ASP A O 1
ATOM 670 N N . ASP A 1 83 ? -5.548 7.359 -7.593 1.00 94.81 83 ASP A N 1
ATOM 671 C CA . ASP A 1 83 ? -6.613 6.659 -6.864 1.00 94.81 83 ASP A CA 1
ATOM 672 C C . ASP A 1 83 ? -6.189 6.304 -5.432 1.00 94.81 83 ASP A C 1
ATOM 674 O O . ASP A 1 83 ? -6.945 6.499 -4.474 1.00 94.81 83 ASP A O 1
ATOM 678 N N . LEU A 1 84 ? -4.958 5.818 -5.254 1.00 94.62 84 LEU A N 1
ATOM 679 C CA . LEU A 1 84 ? -4.426 5.482 -3.937 1.00 94.62 84 LEU A CA 1
ATOM 680 C C . LEU A 1 84 ? -4.250 6.725 -3.054 1.00 94.62 84 LEU A C 1
ATOM 682 O O . LEU A 1 84 ? -4.604 6.699 -1.873 1.00 94.62 84 LEU A O 1
ATOM 686 N N . ALA A 1 85 ? -3.747 7.825 -3.617 1.00 94.44 85 ALA A N 1
ATOM 687 C CA . ALA A 1 85 ? -3.634 9.094 -2.906 1.00 94.44 85 ALA A CA 1
ATOM 688 C C . ALA A 1 85 ? -5.015 9.611 -2.472 1.00 94.44 85 ALA A C 1
ATOM 690 O O . ALA A 1 85 ? -5.170 10.137 -1.365 1.00 94.44 85 ALA A O 1
ATOM 691 N N . GLN A 1 86 ? -6.038 9.431 -3.309 1.00 96.38 86 GLN A N 1
ATOM 692 C CA . GLN A 1 86 ? -7.409 9.786 -2.964 1.00 96.38 86 GLN A CA 1
ATOM 693 C C . GLN A 1 86 ? -7.981 8.891 -1.855 1.00 96.38 86 GLN A C 1
ATOM 695 O O . GLN A 1 86 ? -8.581 9.408 -0.908 1.00 96.38 86 GLN A O 1
ATOM 700 N N . LEU A 1 87 ? -7.754 7.576 -1.917 1.00 94.69 87 LEU A N 1
ATOM 701 C CA . LEU A 1 87 ? -8.141 6.643 -0.857 1.00 94.69 87 LEU A CA 1
ATOM 702 C C . LEU A 1 87 ? -7.489 7.018 0.481 1.00 94.69 87 LEU A C 1
ATOM 704 O O . LEU A 1 87 ? -8.158 7.040 1.513 1.00 94.69 87 LEU A O 1
ATOM 708 N N . LEU A 1 88 ? -6.205 7.376 0.479 1.00 94.81 88 LEU A N 1
ATOM 709 C CA . LEU A 1 88 ? -5.507 7.810 1.689 1.00 94.81 88 LEU A CA 1
ATOM 710 C C . LEU A 1 88 ? -6.090 9.084 2.295 1.00 94.81 88 LEU A C 1
ATOM 712 O O . LEU A 1 88 ? -6.235 9.161 3.515 1.00 94.81 88 LEU A O 1
ATOM 716 N N . LYS A 1 89 ? -6.489 10.056 1.467 1.00 95.56 89 LYS A N 1
ATOM 717 C CA . LYS A 1 89 ? -7.204 11.248 1.948 1.00 95.56 89 LYS A CA 1
ATOM 718 C C . LYS A 1 89 ? -8.517 10.863 2.627 1.00 95.56 89 LYS A C 1
ATOM 720 O O . LYS A 1 89 ? -8.786 11.338 3.726 1.00 95.56 89 LYS A O 1
ATOM 725 N N . GLN A 1 90 ? -9.296 9.968 2.017 1.00 95.06 90 GLN A N 1
ATOM 726 C CA . GLN A 1 90 ? -10.553 9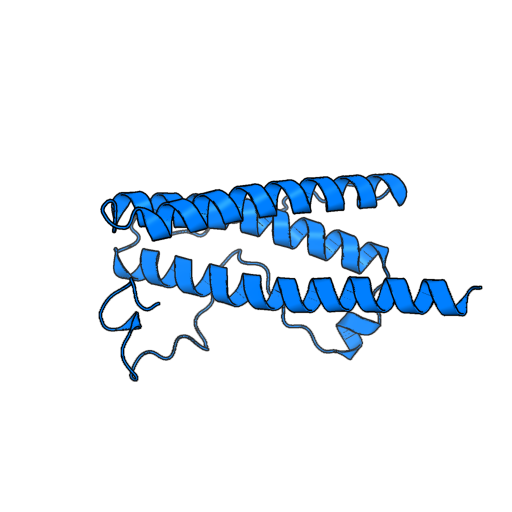.481 2.597 1.00 95.06 90 GLN A CA 1
ATOM 727 C C . GLN A 1 90 ? -10.330 8.760 3.933 1.00 95.06 90 GLN A C 1
ATOM 729 O O . GLN A 1 90 ? -11.051 9.013 4.897 1.00 95.06 90 GLN A O 1
ATOM 734 N N . LEU A 1 91 ? -9.311 7.899 4.015 1.00 94.50 91 LEU A N 1
ATOM 735 C CA . LEU A 1 91 ? -8.948 7.210 5.252 1.00 94.50 91 LEU A CA 1
ATOM 736 C C . LEU A 1 91 ? -8.469 8.195 6.325 1.00 94.50 91 LEU A C 1
ATOM 738 O O . LEU A 1 91 ? -8.871 8.057 7.476 1.00 94.50 91 LEU A O 1
ATOM 742 N N . SER A 1 92 ? -7.686 9.217 5.962 1.00 94.81 92 SER A N 1
ATOM 743 C CA . SER A 1 92 ? -7.285 10.277 6.897 1.00 94.81 92 SER A CA 1
ATOM 744 C C . SER A 1 92 ? -8.495 11.019 7.452 1.00 94.81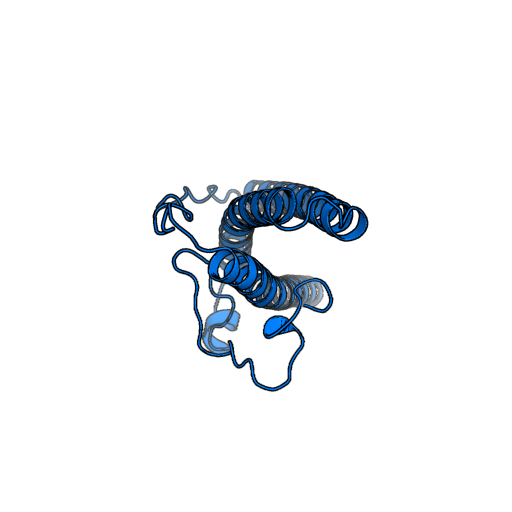 92 SER A C 1
ATOM 746 O O . SER A 1 92 ? -8.591 11.193 8.661 1.00 94.81 92 SER A O 1
ATOM 748 N N . SER A 1 93 ? -9.441 11.417 6.597 1.00 95.00 93 SER A N 1
ATOM 749 C CA . SER A 1 93 ? -10.668 12.075 7.055 1.00 95.00 93 SER A CA 1
ATOM 750 C C . SER A 1 93 ? -11.480 11.179 7.991 1.00 95.00 93 SER A C 1
ATOM 752 O O . SER A 1 93 ? -12.024 11.660 8.981 1.00 95.00 93 SER A O 1
ATOM 754 N N . ALA A 1 94 ? -11.538 9.871 7.723 1.00 92.19 94 ALA A N 1
ATOM 755 C CA . ALA A 1 94 ? -12.177 8.925 8.631 1.00 92.19 94 ALA A CA 1
ATOM 756 C C . ALA A 1 94 ? -11.446 8.847 9.985 1.00 92.19 94 ALA A C 1
ATOM 758 O O . ALA A 1 94 ? -12.103 8.885 11.022 1.00 92.19 94 ALA A O 1
ATOM 759 N N . LEU A 1 95 ? -10.107 8.802 10.002 1.00 94.06 95 LEU A N 1
ATOM 760 C CA . LEU A 1 95 ? -9.329 8.844 11.249 1.00 94.06 95 LEU A CA 1
ATOM 761 C C . LEU A 1 95 ? -9.627 10.113 12.060 1.00 94.06 95 LEU A C 1
ATOM 763 O O . LEU A 1 95 ? -9.819 10.019 13.272 1.00 94.06 95 LEU A O 1
ATOM 767 N N . ASP A 1 96 ? -9.732 11.270 11.398 1.00 94.19 96 ASP A N 1
ATOM 768 C CA . ASP A 1 96 ? -10.057 12.542 12.051 1.00 94.19 96 ASP A CA 1
ATOM 769 C C . ASP A 1 96 ? -11.457 12.497 12.708 1.00 94.19 96 ASP A C 1
ATOM 771 O O . ASP A 1 96 ? -11.621 12.954 13.842 1.00 94.19 96 ASP A O 1
ATOM 775 N N . VAL A 1 97 ? -12.455 11.881 12.054 1.00 92.50 97 VAL A N 1
ATOM 776 C CA . VAL A 1 97 ? -13.810 11.678 12.617 1.00 92.50 97 VAL A CA 1
ATOM 777 C C . VAL A 1 97 ? -13.770 10.837 13.895 1.00 92.50 97 VAL A C 1
ATOM 779 O O . VAL A 1 97 ? -14.417 11.189 14.882 1.00 92.50 97 VAL A O 1
ATOM 782 N N . PHE A 1 98 ? -12.976 9.765 13.907 1.00 89.06 98 PHE A N 1
ATOM 783 C CA . PHE A 1 98 ? -12.776 8.922 15.091 1.00 89.06 98 PHE A CA 1
ATOM 784 C C . PHE A 1 98 ? -11.782 9.514 16.105 1.00 89.06 98 PHE A C 1
ATOM 786 O O . PHE A 1 98 ? -11.533 8.902 17.143 1.00 89.06 98 PHE A O 1
ATOM 793 N N . ARG A 1 99 ? -11.222 10.705 15.840 1.00 93.75 99 ARG A N 1
ATOM 794 C CA . ARG A 1 99 ? -10.180 11.359 16.655 1.00 93.75 99 ARG A CA 1
ATOM 795 C C . ARG A 1 99 ? -8.964 10.460 16.900 1.00 93.75 99 ARG A C 1
ATOM 797 O O . ARG A 1 99 ? -8.339 10.517 17.959 1.00 93.75 99 ARG A O 1
ATOM 804 N N . LEU A 1 100 ? -8.637 9.625 15.919 1.00 92.44 100 LEU A N 1
ATOM 805 C CA . LEU A 1 100 ? -7.503 8.717 15.984 1.00 92.44 100 LEU A CA 1
ATOM 806 C C . LEU A 1 100 ? -6.237 9.436 15.510 1.00 92.44 100 LEU A C 1
ATOM 808 O O . LEU A 1 100 ? -6.275 10.149 14.504 1.00 92.44 100 LEU A O 1
ATOM 812 N N . PRO A 1 101 ? -5.096 9.250 16.193 1.00 89.62 101 PRO A N 1
ATOM 813 C CA . PRO A 1 101 ? -3.838 9.797 15.718 1.00 89.62 101 PRO A CA 1
ATOM 814 C C . PRO A 1 101 ? -3.445 9.124 14.402 1.00 89.62 101 PRO A C 1
ATOM 816 O O . PRO A 1 101 ? -3.578 7.908 14.245 1.00 89.62 101 PRO A O 1
ATOM 819 N N . ARG A 1 102 ? -2.904 9.908 13.464 1.00 86.50 102 ARG A N 1
ATOM 820 C CA . ARG A 1 102 ? -2.253 9.338 12.284 1.00 86.50 102 ARG A CA 1
ATOM 821 C C . ARG A 1 102 ? -1.014 8.563 12.742 1.00 86.50 102 ARG A C 1
ATOM 823 O O . ARG A 1 102 ? -0.163 9.147 13.415 1.00 86.50 102 ARG A O 1
ATOM 830 N N . PRO A 1 103 ? -0.898 7.274 12.402 1.00 81.62 103 PRO A N 1
ATOM 831 C CA . PRO A 1 103 ? 0.277 6.505 12.758 1.00 81.62 103 PRO A CA 1
ATOM 832 C C . PRO A 1 103 ? 1.496 7.065 12.028 1.00 81.62 103 PRO A C 1
ATOM 834 O O . PRO A 1 103 ? 1.460 7.276 10.816 1.00 81.62 103 PRO A O 1
ATOM 837 N N . LEU A 1 104 ? 2.564 7.322 12.781 1.00 74.56 104 LEU A N 1
ATOM 838 C CA . LEU A 1 104 ? 3.850 7.706 12.213 1.00 74.56 104 LEU A CA 1
ATOM 839 C C . LEU A 1 104 ? 4.470 6.491 11.505 1.00 74.56 104 LEU A C 1
ATOM 841 O O . LEU A 1 104 ? 4.356 5.377 12.030 1.00 74.56 104 LEU A O 1
ATOM 845 N N . PRO A 1 105 ? 5.132 6.677 10.349 1.00 66.94 105 PRO A N 1
ATOM 846 C CA . PRO A 1 105 ? 5.962 5.630 9.771 1.00 66.94 105 PRO A CA 1
ATOM 847 C C . PRO A 1 105 ? 7.027 5.245 10.801 1.00 66.94 105 PRO A C 1
ATOM 849 O O . PRO A 1 105 ? 7.782 6.102 11.258 1.00 66.94 105 PRO A O 1
ATOM 852 N N . LEU A 1 106 ? 7.043 3.978 11.222 1.00 63.59 106 LEU A N 1
ATOM 853 C CA . LEU A 1 106 ? 8.033 3.493 12.188 1.00 63.59 106 LEU A CA 1
ATOM 854 C C . LEU A 1 106 ? 9.432 3.435 11.557 1.00 63.59 106 LEU A C 1
ATOM 856 O O . LEU A 1 106 ? 10.415 3.699 12.239 1.00 63.59 106 LEU A O 1
ATOM 860 N N . GLU A 1 107 ? 9.500 3.137 10.258 1.00 73.94 107 GLU A N 1
ATOM 861 C CA . GLU A 1 107 ? 10.713 3.073 9.441 1.00 73.94 107 GLU A CA 1
ATOM 862 C C . GLU A 1 107 ? 10.366 3.476 7.997 1.00 73.94 107 GLU A C 1
ATOM 864 O O . GLU A 1 107 ? 9.213 3.335 7.579 1.00 73.94 107 GLU A O 1
ATOM 869 N N . ASP A 1 108 ? 11.352 3.968 7.238 1.00 81.25 108 ASP A N 1
ATOM 870 C CA . ASP A 1 108 ? 11.217 4.161 5.789 1.00 81.25 108 ASP A CA 1
ATOM 871 C C . ASP A 1 108 ? 10.995 2.780 5.137 1.00 81.25 108 ASP A C 1
ATOM 873 O O . ASP A 1 108 ? 11.883 1.918 5.217 1.00 81.25 108 ASP A O 1
ATOM 877 N N . PRO A 1 109 ? 9.833 2.529 4.505 1.00 79.31 109 PRO A N 1
ATOM 878 C CA . PRO A 1 109 ? 9.491 1.216 3.972 1.00 79.31 109 PRO A CA 1
ATOM 879 C C . PRO A 1 109 ? 10.397 0.780 2.815 1.00 79.31 109 PRO A C 1
ATOM 881 O O . PRO A 1 109 ? 10.437 -0.414 2.503 1.00 79.31 109 PRO A O 1
ATOM 884 N N . LEU A 1 110 ? 11.126 1.711 2.192 1.00 85.12 110 LEU A N 1
ATOM 885 C CA . LEU A 1 110 ? 12.053 1.468 1.089 1.00 85.12 110 LEU A CA 1
ATOM 886 C C . LEU A 1 110 ? 13.511 1.316 1.555 1.00 85.12 110 LEU A C 1
ATOM 888 O O . LEU A 1 110 ? 14.360 0.915 0.760 1.00 85.12 110 LEU A O 1
ATOM 892 N N . SER A 1 111 ? 13.810 1.555 2.837 1.00 81.62 111 SER A N 1
ATOM 893 C CA . SER A 1 111 ? 15.172 1.493 3.402 1.00 81.62 111 SER A CA 1
ATOM 894 C C . SER A 1 111 ? 15.880 0.144 3.225 1.00 81.62 111 SER A C 1
ATOM 896 O O . SER A 1 111 ? 17.106 0.084 3.151 1.00 81.62 111 SER A O 1
ATOM 898 N N . SER A 1 112 ? 15.116 -0.947 3.136 1.00 73.12 112 SER A N 1
ATOM 899 C CA . SER A 1 112 ? 15.640 -2.309 2.953 1.00 73.12 112 SER A CA 1
ATOM 900 C C . SER A 1 112 ? 15.935 -2.679 1.494 1.00 73.12 112 SER A C 1
ATOM 902 O O . SER A 1 112 ? 16.363 -3.803 1.217 1.00 73.12 112 SER A O 1
ATOM 904 N N . LEU A 1 113 ? 15.687 -1.770 0.547 1.00 79.25 113 LEU A N 1
ATOM 905 C CA . LEU A 1 113 ? 15.869 -2.046 -0.871 1.00 79.25 113 LEU A CA 1
ATOM 906 C C . LEU A 1 113 ? 17.328 -1.913 -1.298 1.00 79.25 113 LEU A C 1
ATOM 908 O O . LEU A 1 113 ? 18.000 -0.920 -1.033 1.00 79.25 113 LEU A O 1
ATOM 912 N N . ASP A 1 114 ? 17.788 -2.914 -2.043 1.00 74.94 114 ASP A N 1
ATOM 913 C CA . ASP A 1 114 ? 19.104 -2.892 -2.666 1.00 74.94 114 ASP A CA 1
ATOM 914 C C . ASP A 1 114 ? 19.151 -1.845 -3.792 1.00 74.94 114 ASP A C 1
ATOM 916 O O . ASP A 1 114 ? 18.403 -1.927 -4.779 1.00 74.94 114 ASP A O 1
ATOM 920 N N . GLN A 1 115 ? 20.062 -0.877 -3.649 1.00 69.25 115 GLN A N 1
ATOM 921 C CA . GLN A 1 115 ? 20.319 0.175 -4.635 1.00 69.25 115 GLN A CA 1
ATOM 922 C C . GLN A 1 115 ? 20.792 -0.392 -5.984 1.00 69.25 115 GLN A C 1
ATOM 924 O O . GLN A 1 115 ? 20.587 0.249 -7.013 1.00 69.25 115 GLN A O 1
ATOM 929 N N . GLN A 1 116 ? 21.362 -1.602 -6.016 1.00 74.56 116 GLN A N 1
ATOM 930 C CA . GLN A 1 116 ? 21.814 -2.278 -7.239 1.00 74.56 116 GLN A CA 1
ATOM 931 C C . GLN A 1 116 ? 20.842 -3.371 -7.713 1.00 74.56 116 GLN A C 1
ATOM 933 O O . GLN A 1 116 ? 21.237 -4.448 -8.159 1.00 74.56 116 GLN A O 1
ATOM 938 N N . SER A 1 117 ? 19.539 -3.087 -7.663 1.00 83.94 117 SER A N 1
ATOM 939 C CA . SER A 1 117 ? 18.507 -4.005 -8.155 1.00 83.94 117 SER A CA 1
ATOM 940 C C . SER A 1 117 ? 18.622 -4.253 -9.671 1.00 83.94 117 SER A C 1
ATOM 942 O O . SER A 1 117 ? 18.463 -3.341 -10.485 1.00 83.94 117 SER A O 1
ATOM 944 N N . SER A 1 118 ? 18.794 -5.512 -10.075 1.00 88.50 118 SER A N 1
ATOM 945 C CA . SER A 1 118 ? 18.755 -5.938 -11.483 1.00 88.50 118 SER A CA 1
ATOM 946 C C . SER A 1 118 ? 17.382 -5.686 -12.139 1.00 88.50 118 SER A C 1
ATOM 948 O O . SER A 1 118 ? 16.356 -5.673 -11.447 1.00 88.50 118 SER A O 1
ATOM 950 N N . PRO A 1 119 ? 17.299 -5.583 -13.484 1.00 90.12 119 PRO A N 1
ATOM 951 C CA . PRO A 1 119 ? 16.023 -5.455 -14.196 1.00 90.12 119 PRO A CA 1
ATOM 952 C C . PRO A 1 119 ? 14.986 -6.516 -13.809 1.00 90.12 119 PRO A C 1
ATOM 954 O O . PRO A 1 119 ? 13.805 -6.211 -13.665 1.00 90.12 119 PRO A O 1
ATOM 957 N N . PHE A 1 120 ? 15.421 -7.758 -13.585 1.00 87.19 120 PHE A N 1
ATOM 958 C CA . PHE A 1 120 ? 14.545 -8.836 -13.132 1.00 87.19 120 PHE A CA 1
ATOM 959 C C . PHE A 1 120 ? 13.979 -8.573 -11.728 1.00 87.19 120 PHE A C 1
ATO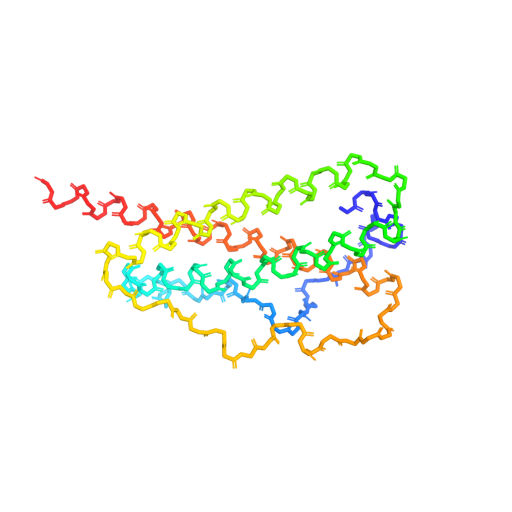M 961 O O . PHE A 1 120 ? 12.769 -8.686 -11.531 1.00 87.19 120 PHE A O 1
ATOM 968 N N . GLN A 1 121 ? 14.820 -8.181 -10.766 1.00 89.00 121 GLN A N 1
ATOM 969 C CA . GLN A 1 121 ? 14.390 -7.890 -9.391 1.00 89.00 121 GLN A CA 1
ATOM 970 C C . GLN A 1 121 ? 13.400 -6.723 -9.332 1.00 89.00 121 GLN A C 1
ATOM 972 O O . GLN A 1 121 ? 12.431 -6.782 -8.581 1.00 89.00 121 GLN A O 1
ATOM 977 N N . ARG A 1 122 ? 13.588 -5.699 -10.167 1.00 91.75 122 ARG A N 1
ATOM 978 C CA . ARG A 1 122 ? 12.673 -4.551 -10.282 1.00 91.75 122 ARG A CA 1
ATOM 979 C C . ARG A 1 122 ? 11.299 -4.966 -10.830 1.00 91.75 122 ARG A C 1
ATOM 981 O O . ARG A 1 122 ? 10.267 -4.609 -10.265 1.00 91.75 122 ARG A O 1
ATOM 988 N N . ARG A 1 123 ? 11.260 -5.817 -11.868 1.00 90.94 123 ARG A N 1
ATOM 989 C CA . ARG A 1 123 ? 9.999 -6.398 -12.386 1.00 90.94 123 ARG A CA 1
ATOM 990 C C . ARG A 1 123 ? 9.312 -7.295 -11.351 1.00 90.94 123 ARG A C 1
ATOM 992 O O . ARG A 1 123 ? 8.096 -7.211 -11.168 1.00 90.94 123 ARG A O 1
ATOM 999 N N . LEU A 1 124 ? 10.088 -8.121 -10.648 1.00 89.81 124 LEU A N 1
ATOM 1000 C CA . LEU A 1 124 ? 9.602 -8.977 -9.566 1.00 89.81 124 LEU A CA 1
ATOM 1001 C C . LEU A 1 124 ? 9.015 -8.151 -8.414 1.00 89.81 124 LEU A C 1
ATOM 1003 O O . LEU A 1 124 ? 7.931 -8.474 -7.934 1.00 89.81 124 LEU A O 1
ATOM 1007 N N . ARG A 1 125 ? 9.688 -7.070 -8.006 1.00 91.62 125 ARG A N 1
ATOM 1008 C CA . ARG A 1 125 ? 9.194 -6.122 -7.002 1.00 91.62 125 ARG A CA 1
ATOM 1009 C C . ARG A 1 125 ? 7.820 -5.590 -7.387 1.00 91.62 125 ARG A C 1
ATOM 1011 O O . ARG A 1 125 ? 6.895 -5.722 -6.592 1.00 91.62 125 ARG A O 1
ATOM 1018 N N . GLY A 1 126 ? 7.658 -5.092 -8.615 1.00 92.81 126 GLY A N 1
ATOM 1019 C CA . GLY A 1 126 ? 6.354 -4.658 -9.121 1.00 92.81 126 GLY A CA 1
ATOM 1020 C C . GLY A 1 126 ? 5.280 -5.736 -8.971 1.00 92.81 126 GLY A C 1
ATOM 1021 O O . GLY A 1 126 ? 4.218 -5.482 -8.408 1.00 92.81 126 GLY A O 1
ATOM 1022 N N . TYR A 1 127 ? 5.570 -6.970 -9.387 1.00 91.25 127 TYR A N 1
ATOM 1023 C CA . TYR A 1 127 ? 4.637 -8.086 -9.210 1.00 91.25 127 TYR A CA 1
ATOM 1024 C C . TYR A 1 127 ? 4.248 -8.327 -7.740 1.00 91.25 127 TYR A C 1
ATOM 1026 O O . TYR A 1 127 ? 3.060 -8.480 -7.446 1.00 91.25 127 TYR A O 1
ATOM 1034 N N . LEU A 1 128 ? 5.217 -8.347 -6.820 1.00 91.62 128 LEU A N 1
ATOM 1035 C CA . LEU A 1 128 ? 4.968 -8.592 -5.395 1.00 91.62 128 LEU A CA 1
ATOM 1036 C C . LEU A 1 128 ? 4.143 -7.473 -4.749 1.00 91.62 128 LEU A C 1
ATOM 1038 O O . LEU A 1 128 ? 3.206 -7.770 -4.006 1.00 91.62 128 LEU A O 1
ATOM 1042 N N . VAL A 1 129 ? 4.430 -6.211 -5.088 1.00 93.50 129 VAL A N 1
ATOM 1043 C CA . VAL A 1 129 ? 3.648 -5.048 -4.637 1.00 93.50 129 VAL A CA 1
ATOM 1044 C C . VAL A 1 129 ? 2.186 -5.201 -5.056 1.00 93.50 129 VAL A C 1
ATOM 1046 O O . VAL A 1 129 ? 1.293 -5.140 -4.213 1.00 93.50 129 VAL A O 1
ATOM 1049 N N . PHE A 1 130 ? 1.926 -5.491 -6.335 1.00 93.75 130 PHE A N 1
ATOM 1050 C CA . PHE A 1 130 ? 0.564 -5.679 -6.845 1.00 93.75 130 PHE A CA 1
ATOM 1051 C C . PHE A 1 130 ? -0.160 -6.886 -6.238 1.00 93.75 130 PHE A C 1
ATOM 1053 O O . PHE A 1 130 ? -1.371 -6.830 -6.003 1.00 93.75 130 PHE A O 1
ATOM 1060 N N . LYS A 1 131 ? 0.566 -7.979 -5.980 1.00 91.94 131 LYS A N 1
ATOM 1061 C CA . LYS A 1 131 ? 0.025 -9.180 -5.334 1.00 91.94 131 LYS A CA 1
ATOM 1062 C C . LYS A 1 131 ? -0.499 -8.855 -3.935 1.00 91.94 131 LYS A C 1
ATOM 1064 O O . LYS A 1 131 ? -1.658 -9.153 -3.653 1.00 91.94 131 LYS A O 1
ATOM 1069 N N . GLU A 1 132 ? 0.311 -8.225 -3.085 1.00 93.38 132 GLU A N 1
ATOM 1070 C CA . GLU A 1 132 ? -0.120 -7.871 -1.725 1.00 93.38 132 GLU A CA 1
ATOM 1071 C C . GLU A 1 132 ? -1.158 -6.748 -1.716 1.00 93.38 132 GLU A C 1
ATOM 1073 O O . GLU A 1 132 ? -2.124 -6.824 -0.956 1.00 93.38 132 GLU A O 1
ATOM 1078 N N . TYR A 1 133 ? -1.036 -5.755 -2.602 1.00 94.75 133 TYR A N 1
ATOM 1079 C CA . TYR A 1 133 ? -2.032 -4.690 -2.738 1.00 94.75 133 TYR A CA 1
ATOM 1080 C C . TYR A 1 133 ? -3.433 -5.253 -3.007 1.00 94.75 133 TYR A C 1
ATOM 1082 O O . TYR A 1 133 ? -4.402 -4.878 -2.347 1.00 94.75 133 TYR A O 1
ATOM 1090 N N . ARG A 1 134 ? -3.547 -6.235 -3.912 1.00 93.75 134 ARG A N 1
ATOM 1091 C CA . ARG A 1 134 ? -4.821 -6.913 -4.187 1.00 93.75 134 ARG A CA 1
ATOM 1092 C C . ARG A 1 134 ? -5.400 -7.593 -2.942 1.00 93.75 134 ARG A C 1
ATOM 1094 O O . ARG A 1 134 ? -6.615 -7.573 -2.748 1.00 93.75 134 ARG A O 1
ATOM 1101 N N . LEU A 1 135 ? -4.563 -8.209 -2.109 1.00 93.94 135 LEU A N 1
ATOM 1102 C CA . LEU A 1 135 ? -5.018 -8.846 -0.871 1.00 93.94 135 LEU A CA 1
ATOM 1103 C C . LEU A 1 135 ? -5.485 -7.807 0.157 1.00 93.94 135 LEU A C 1
ATOM 1105 O O . LEU A 1 135 ? -6.490 -8.029 0.839 1.00 93.94 135 LEU A O 1
ATOM 1109 N N . TRP A 1 136 ? -4.809 -6.660 0.230 1.00 95.69 136 TRP A N 1
ATOM 1110 C CA . TRP A 1 136 ? -5.236 -5.537 1.061 1.00 95.69 136 TRP A CA 1
ATOM 1111 C C . TRP A 1 136 ? -6.573 -4.959 0.617 1.00 95.69 136 TRP A C 1
ATOM 1113 O O . TRP A 1 136 ? -7.443 -4.803 1.467 1.00 95.69 136 TRP A O 1
ATOM 1123 N N . LEU A 1 137 ? -6.803 -4.764 -0.685 1.00 95.00 137 LEU A N 1
ATOM 1124 C CA . LEU A 1 137 ? -8.105 -4.319 -1.197 1.00 95.00 137 LEU A CA 1
ATOM 1125 C C . LEU A 1 137 ? -9.249 -5.231 -0.733 1.00 95.00 137 LEU A C 1
ATOM 1127 O O . LEU A 1 137 ? -10.267 -4.750 -0.231 1.00 95.00 137 LEU A O 1
ATOM 1131 N N . LEU A 1 138 ? -9.067 -6.553 -0.825 1.00 94.50 138 LEU A N 1
ATOM 1132 C CA . LEU A 1 138 ? -10.061 -7.526 -0.357 1.00 94.50 138 LEU A CA 1
ATOM 1133 C C . LEU A 1 138 ? -10.289 -7.431 1.158 1.00 94.50 138 LEU A C 1
ATOM 1135 O O . LEU A 1 138 ? -11.433 -7.465 1.622 1.00 94.50 138 LEU A O 1
ATOM 1139 N N . ARG A 1 139 ? -9.215 -7.292 1.946 1.00 94.62 139 ARG A N 1
ATOM 1140 C CA . ARG A 1 139 ? -9.305 -7.115 3.403 1.00 94.62 139 ARG A CA 1
ATOM 1141 C C . ARG A 1 139 ? -10.021 -5.813 3.764 1.00 94.62 139 ARG A C 1
ATOM 1143 O O . ARG A 1 139 ? -10.903 -5.835 4.619 1.00 94.62 139 ARG A O 1
ATOM 1150 N N . THR A 1 140 ? -9.696 -4.708 3.104 1.00 94.94 140 THR A N 1
ATOM 1151 C CA . THR A 1 140 ? -10.323 -3.397 3.304 1.00 94.94 140 THR A CA 1
ATOM 1152 C C . THR A 1 140 ? -11.807 -3.434 2.949 1.00 94.94 140 THR A C 1
ATOM 1154 O O . THR A 1 140 ? -12.635 -3.017 3.759 1.00 94.94 140 THR A O 1
ATOM 1157 N N . GLN A 1 141 ? -12.174 -4.018 1.804 1.00 94.62 141 GLN A N 1
ATOM 1158 C CA . GLN A 1 141 ? -13.573 -4.213 1.413 1.00 94.62 141 GLN A CA 1
ATOM 1159 C C . GLN A 1 141 ? -14.344 -5.014 2.471 1.00 94.62 141 GLN A C 1
ATOM 1161 O O . GLN A 1 141 ? -15.476 -4.669 2.826 1.00 94.62 141 GLN A O 1
ATOM 1166 N N . ARG A 1 142 ? -13.725 -6.069 3.013 1.00 94.25 142 ARG A N 1
ATOM 1167 C CA . ARG A 1 142 ? -14.305 -6.873 4.091 1.00 94.25 142 ARG A CA 1
ATOM 1168 C C . ARG A 1 142 ? -14.521 -6.051 5.364 1.00 94.25 142 ARG A C 1
ATOM 1170 O O . ARG A 1 142 ? -15.585 -6.163 5.968 1.00 94.25 142 ARG A O 1
ATOM 1177 N N . SER A 1 143 ? -13.548 -5.223 5.751 1.00 93.31 143 SER A N 1
ATOM 1178 C CA . SER A 1 143 ? -13.636 -4.329 6.914 1.00 93.31 143 SER A CA 1
ATOM 1179 C C . SER A 1 143 ? -14.800 -3.344 6.787 1.00 93.31 143 SER A C 1
ATOM 1181 O O . SER A 1 143 ? -15.632 -3.272 7.687 1.00 93.31 143 SER A O 1
ATOM 1183 N N . PHE A 1 144 ? -14.935 -2.664 5.646 1.00 91.50 144 PHE A N 1
ATOM 1184 C CA . PHE A 1 144 ? -16.047 -1.731 5.424 1.00 91.50 144 PHE A CA 1
ATOM 1185 C C . PHE A 1 144 ? -17.407 -2.426 5.309 1.00 91.50 144 PHE A C 1
ATOM 1187 O O . PHE A 1 144 ? -18.425 -1.878 5.730 1.00 91.50 144 PHE A O 1
ATOM 1194 N N . THR A 1 145 ? -17.444 -3.649 4.775 1.00 94.12 145 THR A N 1
ATOM 1195 C CA . THR A 1 145 ? -18.681 -4.441 4.731 1.00 94.12 145 THR A CA 1
ATOM 1196 C C . THR A 1 145 ? -19.165 -4.800 6.136 1.00 94.12 145 THR A C 1
ATOM 1198 O O . THR A 1 145 ? -20.363 -4.698 6.392 1.00 94.12 145 THR A O 1
ATOM 1201 N N . LEU A 1 146 ? -18.247 -5.178 7.035 1.00 92.06 146 LEU A N 1
ATOM 1202 C CA . LEU A 1 146 ? -18.556 -5.476 8.436 1.00 92.06 146 LEU A CA 1
ATOM 1203 C C . LEU A 1 146 ? -19.035 -4.228 9.189 1.00 92.06 146 LEU A C 1
ATOM 1205 O O . LEU A 1 146 ? -20.077 -4.283 9.838 1.00 92.06 146 LEU A O 1
ATOM 1209 N N . LEU A 1 147 ? -18.333 -3.101 9.032 1.00 89.56 147 LEU A N 1
ATOM 1210 C CA . LEU A 1 147 ? -18.743 -1.822 9.620 1.00 89.56 147 LEU A CA 1
ATOM 1211 C C . LEU A 1 147 ? -20.183 -1.478 9.211 1.00 89.56 147 LEU A C 1
ATOM 1213 O O . LEU A 1 147 ? -21.043 -1.211 10.047 1.00 89.56 147 LEU A O 1
ATOM 1217 N N . ARG A 1 148 ? -20.483 -1.580 7.909 1.00 90.06 148 ARG A N 1
ATOM 1218 C CA . ARG A 1 148 ? -21.823 -1.307 7.376 1.00 90.06 148 ARG A CA 1
ATOM 1219 C C . ARG A 1 148 ? -22.893 -2.256 7.923 1.00 90.06 148 ARG A C 1
ATOM 1221 O O . ARG A 1 148 ? -24.029 -1.822 8.091 1.00 90.06 148 ARG A O 1
ATOM 1228 N N . SER A 1 149 ? -22.588 -3.539 8.140 1.00 90.31 149 SER A N 1
ATOM 1229 C CA . SER A 1 149 ? -23.573 -4.469 8.712 1.00 90.31 149 SER A CA 1
ATOM 1230 C C . SER A 1 149 ? -23.868 -4.145 10.174 1.00 90.31 149 SER A C 1
ATOM 1232 O O . SER A 1 149 ? -25.029 -4.150 10.561 1.00 90.31 149 SER A O 1
ATOM 1234 N N . GLN A 1 150 ? -22.851 -3.768 10.952 1.00 85.56 150 GLN A N 1
ATOM 1235 C CA . GLN A 1 150 ? -23.020 -3.389 12.357 1.00 85.56 150 GLN A CA 1
ATOM 1236 C C . GLN A 1 150 ? -23.856 -2.113 12.513 1.00 85.56 150 GLN A C 1
ATOM 1238 O O . GLN A 1 150 ? -24.713 -2.045 13.388 1.00 85.56 150 GLN A O 1
ATOM 1243 N N . SER A 1 151 ? -23.689 -1.127 11.622 1.00 78.12 151 SER A N 1
ATOM 1244 C CA . SER A 1 151 ? -24.521 0.086 11.636 1.00 78.12 151 SER A CA 1
ATOM 1245 C C . SER A 1 151 ? -26.007 -0.179 11.363 1.00 78.12 151 SER A C 1
ATOM 1247 O O . SER A 1 151 ? -26.840 0.621 11.772 1.00 78.12 151 SER A O 1
ATOM 1249 N N . ARG A 1 152 ? -26.352 -1.271 10.664 1.00 70.31 152 ARG A N 1
ATOM 1250 C CA . ARG A 1 152 ? -27.748 -1.650 10.373 1.00 70.31 152 ARG A CA 1
ATOM 1251 C C . ARG A 1 152 ? -28.416 -2.409 11.515 1.00 70.31 152 ARG A C 1
ATOM 1253 O O . ARG A 1 152 ? -29.628 -2.356 11.621 1.00 70.31 152 ARG A O 1
ATOM 1260 N N . GLU A 1 153 ? -27.644 -3.122 12.329 1.00 62.81 153 GLU A N 1
ATOM 1261 C CA . GLU A 1 153 ? -28.150 -3.858 13.498 1.00 62.81 153 GLU A CA 1
ATOM 1262 C C . GLU A 1 153 ? -28.412 -2.938 14.705 1.00 62.81 153 GLU A C 1
ATOM 1264 O O . GLU A 1 153 ? -29.109 -3.327 15.635 1.00 62.81 153 GLU A O 1
ATOM 1269 N N . ALA A 1 154 ? -27.851 -1.724 14.695 1.00 57.72 154 ALA A N 1
ATOM 1270 C CA . ALA A 1 154 ? -28.024 -0.715 15.740 1.00 57.72 154 ALA A CA 1
ATOM 1271 C C . ALA A 1 154 ? -29.213 0.247 15.504 1.00 57.72 154 ALA A C 1
ATOM 1273 O O . ALA A 1 154 ? -29.410 1.161 16.306 1.00 57.72 154 ALA A O 1
ATOM 1274 N N . GLN A 1 155 ? -29.957 0.073 14.403 1.00 50.28 155 GLN A N 1
ATOM 1275 C CA . GLN A 1 155 ? -31.171 0.824 14.043 1.00 50.28 155 GLN A CA 1
ATOM 1276 C C . GLN A 1 155 ? -32.416 -0.018 14.312 1.00 50.28 155 GLN A C 1
ATOM 1278 O O . GLN A 1 155 ? -33.426 0.581 14.741 1.00 50.28 155 GLN A O 1
#

Radius of gyration: 17.39 Å; chains: 1; bounding box: 53×35×42 Å

InterPro domains:
  IPR009079 Four-helical cytokine-like, core [G3DSA:1.20.1250.10] (1-152)
  IPR009079 Four-helical cytokine-like, core [SSF47266] (2-150)
  IPR010681 Plethodontid receptivity factor PRF/cardiotrophin-like [PF06875] (1-149)
  IPR010681 Plethodontid receptivity factor PRF/cardiotrophin-like [PTHR21353] (2-152)

Secondary structure (DSSP, 8-state):
-GGG-TTTTSTT---SS---TTPPP----HHHHHTS-HHHHHHHHHHHHHHHHHHHHHHHHHHHHH-TT-HHHHHHHHHHHHHHHHHHHHHHHHHHHTTPPPPPPSS-TTTTS-TT--HHHHHHHHHHHHHHHHHHHHHHHHHHHHHHHHHHHT-

Sequence (155 aa):
LSNQGTPFNGSLFSAEQLQLGGLPKASIPYRAWRSKTDEERLLENYQAYSVFQEYFQLVLDDQRDLSPDKTALLHLLDELRDDLAQLLKQLSSALDVFRLPRPLPLEDPLSSLDQQSSPFQRRLRGYLVFKEYRLWLLRTQRSFTLLRSQSREAQ

Organism: Scyliorhinus torazame (NCBI:txid75743)

Foldseek 3Di:
DVVLDPPVPPPPDDCVPPDDFLQDALDDDPVVLVPDDLLRLLLSLLVNLVSLLVLLVLLLVLCCVLPVVPVVVNVVSVVVSVVSVVVNVVSVVVCVVVVHDRDDDPDNSCPPDDPPDDNVNSVVSSVNSVVRVVSSVVSSVVSVVVVVVVVVVVD